Protein AF-A0A2H3JG41-F1 (afdb_monomer)

Solvent-accessible surface area (backbone atoms only — not comparable to full-atom values): 9152 Å² total; per-residue (Å²): 137,85,82,83,82,78,78,78,78,73,82,79,64,66,40,64,40,83,90,42,94,80,51,50,78,38,60,71,40,76,69,53,45,39,54,48,39,51,76,76,39,39,69,64,47,51,54,52,24,58,76,68,75,42,79,73,76,36,68,69,53,49,49,54,51,47,60,67,47,59,76,68,64,80,72,78,66,64,93,74,64,69,84,74,70,81,77,71,74,74,92,43,73,67,60,53,51,51,54,52,52,52,52,28,66,76,67,74,51,62,79,65,58,73,69,35,66,68,53,49,49,52,52,57,56,53,74,68,46,88,88,64,79,88,80,85,53,87,90,80,112

Organism: Wolfiporia cocos (strain MD-104) (NCBI:txid742152)

Structure (mmCIF, N/CA/C/O backbone):
data_AF-A0A2H3JG41-F1
#
_entry.id   AF-A0A2H3JG41-F1
#
loop_
_atom_site.group_PDB
_atom_site.id
_atom_site.type_symbol
_atom_site.label_atom_id
_atom_site.label_alt_id
_atom_site.label_comp_id
_atom_site.label_asym_id
_atom_site.label_entity_id
_atom_site.label_seq_id
_atom_site.pdbx_PDB_ins_code
_atom_site.Cartn_x
_atom_site.Cartn_y
_atom_site.Cartn_z
_atom_site.occupancy
_atom_site.B_iso_or_equiv
_atom_site.auth_seq_id
_atom_site.auth_comp_id
_atom_site.auth_asym_id
_atom_site.auth_atom_id
_atom_site.pdbx_PDB_model_num
ATOM 1 N N . MET A 1 1 ? -27.587 -7.845 -17.433 1.00 38.41 1 MET A N 1
ATOM 2 C CA . MET A 1 1 ? -28.340 -7.262 -16.300 1.00 38.41 1 MET A CA 1
ATOM 3 C C . MET A 1 1 ? -28.515 -8.342 -15.238 1.00 38.41 1 MET A C 1
ATOM 5 O O . MET A 1 1 ? -29.153 -9.336 -15.563 1.00 38.41 1 MET A O 1
ATOM 9 N N . PRO A 1 2 ? -27.921 -8.235 -14.036 1.00 36.12 2 PRO A N 1
ATOM 10 C CA . PRO A 1 2 ? -28.178 -9.181 -12.952 1.00 36.12 2 PRO A CA 1
ATOM 11 C C . PRO A 1 2 ? -29.314 -8.686 -12.028 1.00 36.12 2 PRO A C 1
ATOM 13 O O . PRO A 1 2 ? -29.511 -7.474 -11.906 1.00 36.12 2 PRO A O 1
ATOM 16 N N . PRO A 1 3 ? -30.081 -9.597 -11.400 1.00 43.69 3 PRO A N 1
ATOM 17 C CA . PRO A 1 3 ? -31.304 -9.269 -10.676 1.00 43.69 3 PRO A CA 1
ATOM 18 C C . PRO A 1 3 ? -31.032 -8.775 -9.248 1.00 43.69 3 PRO A C 1
ATOM 20 O O . PRO A 1 3 ? -30.105 -9.212 -8.568 1.00 43.69 3 PRO A O 1
ATOM 23 N N . MET A 1 4 ? -31.892 -7.858 -8.805 1.00 41.72 4 MET A N 1
ATOM 24 C CA . MET A 1 4 ? -31.916 -7.246 -7.478 1.00 41.72 4 MET A CA 1
ATOM 25 C C . MET A 1 4 ? -32.161 -8.295 -6.382 1.00 41.72 4 MET A C 1
ATOM 27 O O . MET A 1 4 ? -33.191 -8.969 -6.367 1.00 41.72 4 MET A O 1
ATOM 31 N N . LEU A 1 5 ? -31.239 -8.394 -5.421 1.00 40.09 5 LEU A N 1
ATOM 32 C CA . LEU A 1 5 ? -31.444 -9.118 -4.165 1.00 40.09 5 LEU A CA 1
ATOM 33 C C . LEU A 1 5 ? -32.562 -8.439 -3.360 1.00 40.09 5 LEU A C 1
ATOM 35 O O . LEU A 1 5 ? -32.353 -7.408 -2.721 1.00 40.09 5 LEU A O 1
ATOM 39 N N . SER A 1 6 ? -33.751 -9.040 -3.376 1.00 42.84 6 SER A N 1
ATOM 40 C CA . SER A 1 6 ? -34.847 -8.694 -2.473 1.00 42.84 6 SER A CA 1
ATOM 41 C C . SER A 1 6 ? -34.419 -8.981 -1.030 1.00 42.84 6 SER A C 1
ATOM 43 O O . SER A 1 6 ? -34.363 -10.138 -0.601 1.00 42.84 6 SER A O 1
ATOM 45 N N . ARG A 1 7 ? -34.088 -7.930 -0.267 1.00 41.12 7 ARG A N 1
ATOM 46 C CA . ARG A 1 7 ? -33.896 -8.028 1.186 1.00 41.12 7 ARG A CA 1
ATOM 47 C C . ARG A 1 7 ? -35.230 -8.414 1.817 1.00 41.12 7 ARG A C 1
ATOM 49 O O . ARG A 1 7 ? -36.105 -7.580 2.024 1.00 41.12 7 ARG A O 1
ATOM 56 N N . ARG A 1 8 ? -35.369 -9.696 2.139 1.00 39.84 8 ARG A N 1
ATOM 57 C CA . ARG A 1 8 ? -36.434 -10.217 2.995 1.00 39.84 8 ARG A CA 1
ATOM 58 C C . ARG A 1 8 ? -36.293 -9.541 4.364 1.00 39.84 8 ARG A C 1
ATOM 60 O O . ARG A 1 8 ? -35.369 -9.856 5.109 1.00 39.84 8 ARG A O 1
ATOM 67 N N . ILE A 1 9 ? -37.161 -8.578 4.675 1.00 46.66 9 ILE A N 1
ATOM 68 C CA . ILE A 1 9 ? -37.267 -8.012 6.023 1.00 46.66 9 ILE A CA 1
ATOM 69 C C . ILE A 1 9 ? -37.801 -9.141 6.910 1.00 46.66 9 ILE A C 1
ATOM 71 O O . ILE A 1 9 ? -38.978 -9.490 6.845 1.00 46.66 9 ILE A O 1
ATOM 75 N N . MET A 1 10 ? -36.920 -9.781 7.679 1.00 46.91 10 MET A N 1
ATOM 76 C CA . MET A 1 10 ? -37.336 -10.695 8.742 1.00 46.91 10 MET A CA 1
ATOM 77 C C . MET A 1 10 ? -38.147 -9.873 9.748 1.00 46.91 10 MET A C 1
ATOM 79 O O . MET A 1 10 ? -37.645 -8.875 10.263 1.00 46.91 10 MET A O 1
ATOM 83 N N . ALA A 1 11 ? -39.394 -10.260 10.016 1.00 57.66 11 ALA A N 1
ATOM 84 C CA . ALA A 1 11 ? -40.203 -9.609 11.040 1.00 57.66 11 ALA A CA 1
ATOM 85 C C . ALA A 1 11 ? -39.502 -9.748 12.404 1.00 57.66 11 ALA A C 1
ATOM 87 O O . ALA A 1 11 ? -39.402 -10.851 12.949 1.00 57.66 11 ALA A O 1
ATOM 88 N N . GLN A 1 12 ? -38.988 -8.640 12.941 1.00 60.28 12 GLN A N 1
ATOM 89 C CA . GLN A 1 12 ? -38.432 -8.593 14.292 1.00 60.28 12 GLN A CA 1
ATOM 90 C C . GLN A 1 12 ? -39.561 -8.855 15.291 1.00 60.28 12 GLN A C 1
ATOM 92 O O . GLN A 1 12 ? -40.536 -8.110 15.367 1.00 60.28 12 GLN A O 1
ATOM 97 N N . LYS A 1 13 ? -39.448 -9.951 16.044 1.00 68.69 13 LYS A N 1
ATOM 98 C CA . LYS A 1 13 ? -40.389 -10.276 17.120 1.00 68.69 13 LYS A CA 1
ATOM 99 C C . LYS A 1 13 ? -40.080 -9.391 18.324 1.00 68.69 13 LYS A C 1
ATOM 101 O O . LYS A 1 13 ? -38.937 -9.354 18.763 1.00 68.69 13 LYS A O 1
ATOM 106 N N . ASN A 1 14 ? -41.084 -8.711 18.870 1.00 74.69 14 ASN A N 1
ATOM 107 C CA . ASN A 1 14 ? -40.929 -7.928 20.096 1.00 74.69 14 ASN A CA 1
ATOM 108 C C . ASN A 1 14 ? -40.718 -8.854 21.307 1.00 74.69 14 ASN A C 1
ATOM 110 O O . ASN A 1 14 ? -41.317 -9.924 21.390 1.00 74.69 14 ASN A O 1
ATOM 114 N N . ALA A 1 15 ? -39.876 -8.428 22.245 1.00 77.06 15 ALA A N 1
ATOM 115 C CA . ALA A 1 15 ? -39.688 -9.061 23.545 1.00 77.06 15 ALA A CA 1
ATOM 116 C C . ALA A 1 15 ? -40.601 -8.400 24.589 1.00 77.06 15 ALA A C 1
ATOM 118 O O . ALA A 1 15 ? -40.985 -7.243 24.447 1.00 77.06 15 ALA A O 1
ATOM 119 N N . THR A 1 16 ? -40.939 -9.102 25.664 1.00 79.50 16 THR A N 1
ATOM 120 C CA . THR A 1 16 ? -41.699 -8.535 26.790 1.00 79.50 16 THR A CA 1
ATOM 121 C C . THR A 1 16 ? -40.811 -8.449 28.019 1.00 79.50 16 THR A C 1
ATOM 123 O O . THR A 1 16 ? -40.137 -9.420 28.365 1.00 79.50 16 THR A O 1
ATOM 126 N N . CYS A 1 17 ? -40.810 -7.305 28.702 1.00 79.06 17 CYS A N 1
ATOM 127 C CA . CYS A 1 17 ? -40.092 -7.179 29.966 1.00 79.06 17 CYS A CA 1
ATOM 128 C C . CYS A 1 17 ? -40.935 -7.743 31.118 1.00 79.06 17 CYS A C 1
ATOM 130 O O . CYS A 1 17 ? -41.902 -7.107 31.533 1.00 79.06 17 CYS A O 1
ATOM 132 N N . ALA A 1 18 ? -40.539 -8.901 31.651 1.00 77.25 18 ALA A N 1
ATOM 133 C CA . ALA A 1 18 ? -41.224 -9.558 32.769 1.00 77.25 18 ALA A CA 1
ATOM 134 C C . ALA A 1 18 ? -41.120 -8.782 34.096 1.00 77.25 18 ALA A C 1
ATOM 136 O O . ALA A 1 18 ? -41.995 -8.881 34.948 1.00 77.25 18 ALA A O 1
ATOM 137 N N . SER A 1 19 ? -40.060 -7.987 34.266 1.00 72.56 19 SER A N 1
ATOM 138 C CA . SER A 1 19 ? -39.804 -7.218 35.492 1.00 72.56 19 SER A CA 1
ATOM 139 C C . SER A 1 19 ? -40.482 -5.844 35.503 1.00 72.56 19 SER A C 1
ATOM 141 O O . SER A 1 19 ? -40.400 -5.123 36.493 1.00 72.56 19 SER A O 1
ATOM 143 N N . SER A 1 20 ? -41.120 -5.429 34.403 1.00 75.00 20 SER A N 1
ATOM 144 C CA . SER A 1 20 ? -41.867 -4.171 34.337 1.00 75.00 20 SER A CA 1
ATOM 145 C C . SER A 1 20 ? -43.330 -4.388 34.696 1.00 75.00 20 SER A C 1
ATOM 147 O O . SER A 1 20 ? -43.973 -5.292 34.162 1.00 75.00 20 SER A O 1
ATOM 149 N N . ALA A 1 21 ? -43.888 -3.490 35.513 1.00 65.19 21 ALA A N 1
ATOM 150 C CA . ALA A 1 21 ? -45.325 -3.445 35.762 1.00 65.19 21 ALA A CA 1
ATOM 151 C C . ALA A 1 21 ? -46.084 -3.385 34.419 1.00 65.19 21 ALA A C 1
ATOM 153 O O . ALA A 1 21 ? -45.951 -2.418 33.660 1.00 65.19 21 ALA A O 1
ATOM 154 N N . GLY A 1 22 ? -46.818 -4.458 34.110 1.00 65.00 22 GLY A N 1
ATOM 155 C CA . GLY A 1 22 ? -47.642 -4.582 32.907 1.00 65.00 22 GLY A CA 1
ATOM 156 C C . GLY A 1 22 ? -47.003 -5.247 31.679 1.00 65.00 22 GLY A C 1
ATOM 157 O O . GLY A 1 22 ? -47.534 -5.046 30.593 1.00 65.00 22 GLY A O 1
ATOM 158 N N . ASN A 1 23 ? -45.906 -6.013 31.800 1.00 68.12 23 ASN A N 1
ATOM 159 C CA . ASN A 1 23 ? -45.318 -6.798 30.690 1.00 68.12 23 ASN A CA 1
ATOM 160 C C . ASN A 1 23 ? -45.151 -5.997 29.384 1.00 68.12 23 ASN A C 1
ATOM 162 O O . ASN A 1 23 ? -45.574 -6.412 28.304 1.00 68.12 23 ASN A O 1
ATOM 166 N N . LYS A 1 24 ? -44.545 -4.809 29.486 1.00 74.06 24 LYS A N 1
ATOM 167 C CA . LYS A 1 24 ? -44.413 -3.883 28.354 1.00 74.06 24 LYS A CA 1
ATOM 168 C C . LYS A 1 24 ? -43.646 -4.540 27.199 1.00 74.06 24 LYS A C 1
ATOM 170 O O . LYS A 1 24 ? -42.571 -5.109 27.411 1.00 74.06 24 LYS A O 1
ATOM 175 N N . SER A 1 25 ? -44.182 -4.430 25.982 1.00 79.06 25 SER A N 1
ATOM 176 C CA . SER A 1 25 ? -43.515 -4.897 24.765 1.00 79.06 25 SER A CA 1
ATOM 177 C C . SER A 1 25 ? -42.362 -3.963 24.393 1.00 79.06 25 SER A C 1
ATOM 179 O O . SER A 1 25 ? -42.560 -2.759 24.222 1.00 79.06 25 SER A O 1
ATOM 181 N N . VAL A 1 26 ? -41.171 -4.522 24.234 1.00 79.94 26 VAL A N 1
ATOM 182 C CA . VAL A 1 26 ? -39.938 -3.850 23.826 1.00 79.94 26 VAL A CA 1
ATOM 183 C C . VAL A 1 26 ? -39.474 -4.468 22.513 1.00 79.94 26 VAL A C 1
ATOM 185 O O . VAL A 1 26 ? -39.484 -5.684 22.343 1.00 79.94 26 VAL A O 1
ATOM 188 N N . ILE A 1 27 ? -39.052 -3.638 21.566 1.00 82.31 27 ILE A N 1
ATOM 189 C CA . ILE A 1 27 ? -38.486 -4.125 20.304 1.00 82.31 27 ILE A CA 1
ATOM 190 C C . ILE A 1 27 ? -37.205 -4.902 20.625 1.00 82.31 27 ILE A C 1
ATOM 192 O O . ILE A 1 27 ? -36.324 -4.378 21.311 1.00 82.31 27 ILE A O 1
ATOM 196 N N . ASN A 1 28 ? -37.106 -6.142 20.138 1.00 80.19 28 ASN A N 1
ATOM 197 C CA . ASN A 1 28 ? -35.995 -7.057 20.420 1.00 80.19 28 ASN A CA 1
ATOM 198 C C . ASN A 1 28 ? -34.745 -6.730 19.586 1.00 80.19 28 ASN A C 1
ATOM 200 O O . ASN A 1 28 ? -34.207 -7.566 18.869 1.00 80.19 28 ASN A O 1
ATOM 204 N N . GLU A 1 29 ? -34.310 -5.479 19.670 1.00 81.62 29 GLU A N 1
ATOM 205 C CA . GLU A 1 29 ? -33.080 -4.975 19.081 1.00 81.62 29 GLU A CA 1
ATOM 206 C C . GLU A 1 29 ? -32.146 -4.552 20.210 1.00 81.62 29 GLU A C 1
ATOM 208 O O . GLU A 1 29 ? -32.565 -3.896 21.168 1.00 81.62 29 GLU A O 1
ATOM 213 N N . ALA A 1 30 ? -30.868 -4.924 20.121 1.00 80.12 30 ALA A N 1
ATOM 214 C CA . ALA A 1 30 ? -29.923 -4.780 21.231 1.00 80.12 30 ALA A CA 1
ATOM 215 C C . ALA A 1 30 ? -29.789 -3.328 21.728 1.00 80.12 30 ALA A C 1
ATOM 217 O O . ALA A 1 30 ? -29.658 -3.081 22.928 1.00 80.12 30 ALA A O 1
ATOM 218 N N . THR A 1 31 ? -29.848 -2.353 20.818 1.00 81.25 31 THR A N 1
ATOM 219 C CA . THR A 1 31 ? -29.820 -0.920 21.148 1.00 81.25 31 THR A CA 1
ATOM 220 C C . THR A 1 31 ? -31.079 -0.488 21.899 1.00 81.25 31 THR A C 1
ATOM 222 O O . THR A 1 31 ? -30.988 0.216 22.907 1.00 81.25 31 THR A O 1
ATOM 225 N N . THR A 1 32 ? -32.247 -0.967 21.472 1.00 86.25 32 THR A N 1
ATOM 226 C CA . THR A 1 32 ? -33.537 -0.674 22.106 1.00 86.25 32 THR A CA 1
ATOM 227 C C . THR A 1 32 ? -33.656 -1.314 23.488 1.00 86.25 32 THR A C 1
ATOM 229 O O . THR A 1 32 ? -34.103 -0.654 24.428 1.00 86.25 32 THR A O 1
ATOM 232 N N . ILE A 1 33 ? -33.188 -2.556 23.655 1.00 86.56 33 ILE A N 1
ATOM 233 C CA . ILE A 1 33 ? -33.167 -3.244 24.954 1.00 86.56 33 ILE A CA 1
ATOM 234 C C . ILE A 1 33 ? -32.250 -2.517 25.939 1.00 86.56 33 ILE A C 1
ATOM 236 O O . ILE A 1 33 ? -32.660 -2.265 27.069 1.00 86.56 33 ILE A O 1
ATOM 240 N N . ARG A 1 34 ? -31.041 -2.114 25.521 1.00 88.88 34 ARG A N 1
ATOM 241 C CA . ARG A 1 34 ? -30.131 -1.342 26.388 1.00 88.88 34 ARG A CA 1
ATOM 242 C C . ARG A 1 34 ? -30.746 -0.016 26.829 1.00 88.88 34 ARG A C 1
ATOM 244 O O . ARG A 1 34 ? -30.613 0.353 27.991 1.00 88.88 34 ARG A O 1
ATOM 251 N N . ARG A 1 35 ? -31.466 0.675 25.938 1.00 88.88 35 ARG A N 1
ATOM 252 C CA . ARG A 1 35 ? -32.174 1.917 26.285 1.00 88.88 35 ARG A CA 1
ATOM 253 C C . ARG A 1 35 ? -33.324 1.672 27.267 1.00 88.88 35 ARG A C 1
ATOM 255 O O . ARG A 1 35 ? -33.506 2.456 28.192 1.00 88.88 35 ARG A O 1
ATOM 262 N N . HIS A 1 36 ? -34.078 0.586 27.094 1.00 88.88 36 HIS A N 1
ATOM 263 C CA . HIS A 1 36 ? -35.129 0.189 28.033 1.00 88.88 36 HIS A CA 1
ATOM 264 C C . HIS A 1 36 ? -34.559 -0.172 29.413 1.00 88.88 36 HIS A C 1
ATOM 266 O O . HIS A 1 36 ? -35.052 0.332 30.419 1.00 88.88 36 HIS A O 1
ATOM 272 N N . LEU A 1 37 ? -33.495 -0.982 29.457 1.00 89.88 37 LEU A N 1
ATOM 273 C CA . LEU A 1 37 ? -32.790 -1.320 30.695 1.00 89.88 37 LEU A CA 1
ATOM 274 C C . LEU A 1 37 ? -32.285 -0.064 31.402 1.00 89.88 37 LEU A C 1
ATOM 276 O O . LEU A 1 37 ? -32.489 0.066 32.599 1.00 89.88 37 LEU A O 1
ATOM 280 N N . GLN A 1 38 ? -31.720 0.898 30.672 1.00 91.31 38 GLN A N 1
ATOM 281 C CA . GLN A 1 38 ? -31.297 2.166 31.263 1.00 91.31 38 GLN A CA 1
ATOM 282 C C . GLN A 1 38 ? -32.458 2.963 31.872 1.00 91.31 38 GLN A C 1
ATOM 284 O O . GLN A 1 38 ? -32.304 3.557 32.934 1.00 91.31 38 GLN A O 1
ATOM 289 N N . ALA A 1 39 ? -33.6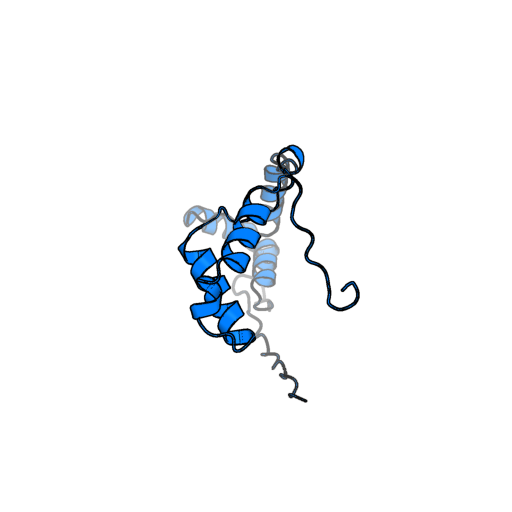05 3.019 31.195 1.00 88.69 39 ALA A N 1
ATOM 290 C CA . ALA A 1 39 ? -34.729 3.833 31.646 1.00 88.69 39 ALA A CA 1
ATOM 291 C C . ALA A 1 39 ? -35.492 3.205 32.822 1.00 88.69 39 ALA A C 1
ATOM 293 O O . ALA A 1 39 ? -36.014 3.931 33.662 1.00 88.69 39 ALA A O 1
ATOM 294 N N . VAL A 1 40 ? -35.594 1.873 32.858 1.00 89.31 40 VAL A N 1
ATOM 295 C CA . VAL A 1 40 ? -36.496 1.164 33.782 1.00 89.31 40 VAL A CA 1
ATOM 296 C C . VAL A 1 40 ? -35.745 0.352 34.839 1.00 89.31 40 VAL A C 1
ATOM 298 O O . VAL A 1 40 ? -36.231 0.220 35.956 1.00 89.31 40 VAL A O 1
ATOM 301 N N . HIS A 1 41 ? -34.562 -0.169 34.509 1.00 90.44 41 HIS A N 1
ATOM 302 C CA . HIS A 1 41 ? -33.837 -1.172 35.301 1.00 90.44 41 HIS A CA 1
ATOM 303 C C . HIS A 1 41 ? -32.352 -0.816 35.483 1.00 90.44 41 HIS A C 1
ATOM 305 O O . HIS A 1 41 ? -31.502 -1.703 35.544 1.00 90.44 41 HIS A O 1
ATOM 311 N N . SER A 1 42 ? -32.001 0.473 35.525 1.00 89.69 42 SER A N 1
ATOM 312 C CA . SER A 1 42 ? -30.595 0.897 35.595 1.00 89.69 42 SER A CA 1
ATOM 313 C C . SER A 1 42 ? -29.914 0.402 36.868 1.00 89.69 42 SER A C 1
ATOM 315 O O . SER A 1 42 ? -28.855 -0.212 36.785 1.00 89.69 42 SER A O 1
ATOM 317 N N . GLY A 1 43 ? -30.543 0.597 38.031 1.00 89.75 43 GLY A N 1
ATOM 318 C CA . GLY A 1 43 ? -29.995 0.177 39.327 1.00 89.75 43 GLY A CA 1
ATOM 319 C C . GLY A 1 43 ? -29.680 -1.320 39.386 1.00 89.75 43 GLY A C 1
ATOM 320 O O . GLY A 1 43 ? -28.541 -1.704 39.645 1.00 89.75 43 GLY A O 1
ATOM 321 N N . THR A 1 44 ? -30.654 -2.164 39.039 1.00 91.69 44 THR A N 1
ATOM 322 C CA . THR A 1 44 ? -30.483 -3.626 39.033 1.00 91.69 44 THR A CA 1
ATOM 323 C C . THR A 1 44 ? -29.445 -4.085 38.009 1.00 91.69 44 THR A C 1
ATOM 325 O O . THR A 1 44 ? -28.679 -5.014 38.270 1.00 91.69 44 THR A O 1
ATOM 328 N N . TYR A 1 45 ? -29.362 -3.417 36.854 1.00 93.06 45 TYR A N 1
ATOM 329 C CA . TYR A 1 45 ? -28.328 -3.692 35.860 1.00 93.06 45 TYR A CA 1
ATOM 330 C C . TYR A 1 45 ? -26.923 -3.346 36.370 1.00 93.06 45 TYR A C 1
ATOM 332 O O . TYR A 1 45 ? -25.995 -4.123 36.146 1.00 93.06 45 TYR A O 1
ATOM 340 N N . HIS A 1 46 ? -26.749 -2.224 37.074 1.00 93.44 46 HIS A N 1
ATOM 341 C CA . HIS A 1 46 ? -25.456 -1.854 37.656 1.00 93.44 46 HIS A CA 1
ATOM 342 C C . HIS A 1 46 ? -24.993 -2.863 38.710 1.00 93.44 46 HIS A C 1
ATOM 344 O O . HIS A 1 46 ? -23.835 -3.277 38.682 1.00 93.44 46 HIS A O 1
ATOM 350 N N . GLU A 1 47 ? -25.892 -3.301 39.595 1.00 94.00 47 GLU A N 1
ATOM 351 C CA . GLU A 1 47 ? -25.598 -4.335 40.595 1.00 94.00 47 GLU A CA 1
ATOM 352 C C . GLU A 1 47 ? -25.186 -5.653 39.936 1.00 94.00 47 GLU A C 1
ATOM 354 O O . GLU A 1 47 ? -24.181 -6.262 40.311 1.00 94.00 47 GLU A O 1
ATOM 359 N N . TRP A 1 48 ? -25.926 -6.076 38.907 1.00 94.50 48 TRP A N 1
ATOM 360 C CA . TRP A 1 48 ? -25.585 -7.262 38.130 1.00 94.50 48 TRP A CA 1
ATOM 361 C C . TRP A 1 48 ? -24.225 -7.109 37.440 1.00 94.50 48 TRP A C 1
ATOM 363 O O . TRP A 1 48 ? -23.401 -8.020 37.512 1.00 94.50 48 TRP A O 1
ATOM 373 N N . ALA A 1 49 ? -23.956 -5.966 36.807 1.00 93.00 49 ALA A N 1
ATOM 374 C CA . ALA A 1 49 ? -22.695 -5.718 36.118 1.00 93.00 49 ALA A CA 1
ATOM 375 C C . ALA A 1 49 ? -21.512 -5.763 37.098 1.00 93.00 49 ALA A C 1
ATOM 377 O O . ALA A 1 49 ? -20.533 -6.459 36.833 1.00 93.00 49 ALA A O 1
ATOM 378 N N . ALA A 1 50 ? -21.640 -5.125 38.266 1.00 93.31 50 ALA A N 1
ATOM 379 C CA . ALA A 1 50 ? -20.628 -5.149 39.318 1.00 93.31 50 ALA A CA 1
ATOM 380 C C . ALA A 1 50 ? -20.383 -6.571 39.847 1.00 93.31 50 ALA A C 1
ATOM 382 O O . ALA A 1 50 ? -19.240 -7.019 39.907 1.00 93.31 50 ALA A O 1
ATOM 383 N N . LYS A 1 51 ? -21.452 -7.318 40.150 1.00 95.50 51 LYS A N 1
ATOM 384 C CA . LYS A 1 51 ? -21.360 -8.700 40.648 1.00 95.50 51 LYS A CA 1
ATOM 385 C C . LYS A 1 51 ? -20.687 -9.649 39.654 1.00 95.50 51 LYS A C 1
ATOM 387 O O . LYS A 1 51 ? -20.026 -10.597 40.064 1.00 95.50 51 LYS A O 1
ATOM 392 N N . ASN A 1 52 ? -20.857 -9.403 38.357 1.00 95.06 52 ASN A N 1
ATOM 393 C CA . ASN A 1 52 ? -20.289 -10.230 37.294 1.00 95.06 52 ASN A CA 1
ATOM 394 C C . ASN A 1 52 ? -18.956 -9.689 36.746 1.00 95.06 52 ASN A C 1
ATOM 396 O O . ASN A 1 52 ? -18.450 -10.225 35.765 1.00 95.06 52 ASN A O 1
ATOM 400 N N . ASN A 1 53 ? -18.377 -8.649 37.357 1.00 92.19 53 ASN A N 1
ATOM 401 C CA . ASN A 1 53 ? -17.159 -7.980 36.879 1.00 92.19 53 ASN A CA 1
ATOM 402 C C . ASN A 1 53 ? -17.266 -7.456 35.433 1.00 92.19 53 ASN A C 1
ATOM 404 O O . ASN A 1 53 ? -16.271 -7.360 34.713 1.00 92.19 53 ASN A O 1
ATOM 408 N N . PHE A 1 54 ? -18.474 -7.098 34.994 1.00 91.00 54 PHE A N 1
ATOM 409 C CA . PHE A 1 54 ? -18.699 -6.481 33.695 1.00 91.00 54 PHE A CA 1
ATOM 410 C C . PHE A 1 54 ? -18.706 -4.964 33.797 1.00 91.00 54 PHE A C 1
ATOM 412 O O . PHE A 1 54 ? -19.266 -4.355 34.707 1.00 91.00 54 PHE A O 1
ATOM 419 N N . LYS A 1 55 ? -18.130 -4.338 32.774 1.00 89.06 55 LYS A N 1
ATOM 420 C CA . LYS A 1 55 ? -18.220 -2.898 32.585 1.00 89.06 55 LYS A CA 1
ATOM 421 C C . LYS A 1 55 ? -19.616 -2.526 32.090 1.00 89.06 55 LYS A C 1
ATOM 423 O O . LYS A 1 55 ? -20.082 -3.088 31.099 1.00 89.06 55 LYS A O 1
ATOM 428 N N . SER A 1 56 ? -20.256 -1.553 32.738 1.00 90.38 56 SER A N 1
ATOM 429 C CA . SER A 1 56 ? -21.577 -1.090 32.313 1.00 90.38 56 SER A CA 1
ATOM 430 C C . SER A 1 56 ? -21.548 -0.553 30.879 1.00 90.38 56 SER A C 1
ATOM 432 O O . SER A 1 56 ? -20.708 0.282 30.522 1.00 90.38 56 SER A O 1
ATOM 434 N N . MET A 1 57 ? -22.478 -1.057 30.064 1.00 89.62 57 MET A N 1
ATOM 435 C CA . MET A 1 57 ? -22.681 -0.671 28.666 1.00 89.62 57 MET A CA 1
ATOM 436 C C . MET A 1 57 ? -24.007 0.070 28.451 1.00 89.62 57 MET A C 1
ATOM 438 O O . MET A 1 57 ? -24.533 0.085 27.333 1.00 89.62 57 MET A O 1
ATOM 442 N N . LEU A 1 58 ? -24.578 0.661 29.504 1.00 92.56 58 LEU A N 1
ATOM 443 C CA . LEU A 1 58 ? -25.730 1.539 29.334 1.00 92.56 58 LEU A CA 1
ATOM 444 C C . LEU A 1 58 ? -25.301 2.804 28.569 1.00 92.56 58 LEU A C 1
ATOM 446 O O . LEU A 1 58 ? -24.202 3.312 28.813 1.00 92.56 58 LEU A O 1
ATOM 450 N N . PRO A 1 59 ? -26.131 3.308 27.637 1.00 90.00 59 PRO A N 1
ATOM 451 C CA . PRO A 1 59 ? -25.839 4.511 26.856 1.00 90.00 59 PRO A CA 1
ATOM 452 C C . PRO A 1 59 ? -25.235 5.676 27.663 1.00 90.00 59 PRO A C 1
ATOM 454 O O . PRO A 1 59 ? -24.179 6.175 27.283 1.00 90.00 59 PRO A O 1
ATOM 457 N N . ASN A 1 60 ? -25.815 6.027 28.815 1.00 91.31 60 ASN A N 1
ATOM 458 C CA . ASN A 1 60 ? -25.333 7.123 29.667 1.00 91.31 60 ASN A CA 1
ATOM 459 C C . ASN A 1 60 ? -23.925 6.874 30.226 1.00 91.31 60 ASN A C 1
ATOM 461 O O . ASN A 1 60 ? -23.134 7.804 30.358 1.00 91.31 60 ASN A O 1
ATOM 465 N N . ASP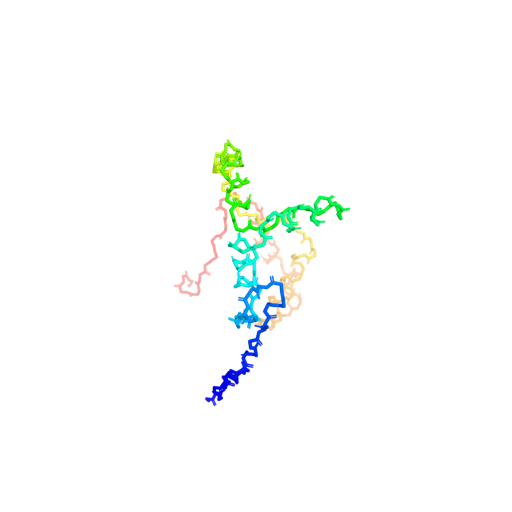 A 1 61 ? -23.587 5.630 30.565 1.00 90.38 61 ASP A N 1
ATOM 466 C CA . ASP A 1 61 ? -22.257 5.315 31.095 1.00 90.38 61 ASP A CA 1
ATOM 467 C C . ASP A 1 61 ? -21.204 5.338 29.995 1.00 90.38 61 ASP A C 1
ATOM 469 O O . ASP A 1 61 ? -20.062 5.731 30.231 1.00 90.38 61 ASP A O 1
ATOM 473 N N . ILE A 1 62 ? -21.583 4.931 28.782 1.00 88.25 62 ILE A N 1
ATOM 474 C CA . ILE A 1 62 ? -20.724 5.034 27.602 1.00 88.25 62 ILE A CA 1
ATOM 475 C C . ILE A 1 62 ? -20.462 6.507 27.276 1.00 88.25 62 ILE A C 1
ATOM 477 O O . ILE A 1 62 ? -19.328 6.853 26.951 1.00 88.25 62 ILE A O 1
ATOM 481 N N . GLU A 1 63 ? -21.473 7.371 27.369 1.00 88.25 63 GLU A N 1
ATOM 482 C CA . GLU A 1 63 ? -21.326 8.819 27.174 1.00 88.25 63 GLU A CA 1
ATOM 483 C C . GLU A 1 63 ? -20.378 9.431 28.205 1.00 88.25 63 GLU A C 1
ATOM 485 O O . GLU A 1 63 ? -19.361 10.003 27.816 1.00 88.25 63 GLU A O 1
ATOM 490 N N . LYS A 1 64 ? -20.596 9.177 29.500 1.00 87.06 64 LYS A N 1
ATOM 491 C CA . LYS A 1 64 ? -19.686 9.630 30.568 1.00 87.06 64 LYS A CA 1
ATOM 492 C C . LYS A 1 64 ? -18.252 9.144 30.362 1.00 87.06 64 LYS A C 1
ATOM 494 O O . LYS A 1 64 ? -17.295 9.885 30.555 1.00 87.06 64 LYS A O 1
ATOM 499 N N . GLN A 1 65 ? -18.071 7.896 29.931 1.00 85.62 65 GLN A N 1
ATOM 500 C CA . GLN A 1 65 ? -16.738 7.374 29.626 1.00 85.62 65 GLN A CA 1
ATOM 501 C C . GLN A 1 65 ? -16.095 8.052 28.417 1.00 85.62 65 GLN A C 1
ATOM 503 O O . GLN A 1 65 ? -14.872 8.160 28.373 1.00 85.62 65 GLN A O 1
ATOM 508 N N . LYS A 1 66 ? -16.882 8.461 27.418 1.00 82.00 66 LYS A N 1
ATOM 509 C CA . LYS A 1 66 ? -16.371 9.222 26.276 1.00 82.00 66 LYS A CA 1
ATOM 510 C C . LYS A 1 66 ? -15.956 10.623 26.703 1.00 82.00 66 LYS A C 1
ATOM 512 O O . LYS A 1 66 ? -14.893 11.050 26.281 1.00 82.00 66 LYS A O 1
ATOM 517 N N . GLU A 1 67 ? -16.727 11.290 27.555 1.00 80.62 67 GLU A N 1
ATOM 518 C CA . GLU A 1 67 ? -16.387 12.613 28.100 1.00 80.62 67 GLU A CA 1
ATOM 519 C C . GLU A 1 67 ? -15.087 12.575 28.910 1.00 80.62 67 GLU A C 1
ATOM 521 O O . GLU A 1 67 ? -14.190 13.377 28.671 1.00 80.62 67 GLU A O 1
ATOM 526 N N . VAL A 1 68 ? -14.925 11.577 29.785 1.00 76.50 68 VAL A N 1
ATOM 527 C CA . VAL A 1 68 ? -13.674 11.381 30.540 1.00 76.50 68 VAL A CA 1
ATOM 528 C C . VAL A 1 68 ? -12.491 11.104 29.607 1.00 76.50 68 VAL A C 1
ATOM 530 O O . VAL A 1 68 ? -11.394 11.573 29.861 1.00 76.50 68 VAL A O 1
ATOM 533 N N . LYS A 1 69 ? -12.698 10.378 28.503 1.00 68.62 69 LYS A N 1
ATOM 534 C CA . LYS A 1 69 ? -11.643 10.088 27.514 1.00 68.62 69 LYS A CA 1
ATOM 535 C C . LYS A 1 69 ? -11.397 11.220 26.514 1.00 68.62 69 LYS A C 1
ATOM 537 O O . LYS A 1 69 ? -10.401 11.188 25.802 1.00 68.62 69 LYS A O 1
ATOM 542 N N . GLN A 1 70 ? -12.284 12.210 26.426 1.00 61.44 70 GLN A N 1
ATOM 543 C CA . GLN A 1 70 ? -12.114 13.374 25.554 1.00 61.44 70 GLN A CA 1
ATOM 544 C C . GLN A 1 70 ? -11.052 14.357 26.069 1.00 61.44 70 GLN A C 1
ATOM 546 O O . GLN A 1 70 ? -10.696 15.270 25.325 1.00 61.44 70 GLN A O 1
ATOM 551 N N . SER A 1 71 ? -10.524 14.186 27.286 1.00 59.88 71 SER A N 1
ATOM 552 C CA . SER A 1 71 ? -9.300 14.875 27.717 1.00 59.88 71 SER A CA 1
ATOM 553 C C . SER A 1 71 ? -8.049 14.334 27.017 1.00 59.88 71 SER A C 1
ATOM 555 O O . SER A 1 71 ? -7.108 15.089 26.795 1.00 59.88 71 SER A O 1
ATOM 557 N N . ASP A 1 72 ? -8.072 13.071 26.580 1.00 61.75 72 ASP A N 1
ATOM 558 C CA . ASP A 1 72 ? -6.964 12.389 25.905 1.00 61.75 72 ASP A CA 1
ATOM 559 C C . ASP A 1 72 ? -7.165 12.421 24.382 1.00 61.75 72 ASP A C 1
ATOM 561 O O . ASP A 1 72 ? -7.180 11.396 23.694 1.00 61.75 72 ASP A O 1
ATOM 565 N N . LYS A 1 73 ? -7.395 13.616 23.822 1.00 64.69 73 LYS A N 1
ATOM 566 C CA . LYS A 1 73 ? -7.491 13.773 22.364 1.00 64.69 73 LYS A CA 1
ATOM 567 C C . LYS A 1 73 ? -6.139 13.445 21.744 1.00 64.69 73 LYS A C 1
ATOM 569 O O . LYS A 1 73 ? -5.155 14.135 21.986 1.00 64.69 73 LYS A O 1
ATOM 574 N N . GLN A 1 74 ? -6.114 12.419 20.901 1.00 63.34 74 GLN A N 1
ATOM 575 C CA . GLN A 1 74 ? -4.982 12.142 20.031 1.00 63.34 74 GLN A CA 1
ATOM 576 C C . GLN A 1 74 ? -4.709 13.373 19.155 1.00 63.34 74 GLN A C 1
ATOM 578 O O . GLN A 1 74 ? -5.552 13.768 18.347 1.00 63.34 74 GLN A O 1
ATOM 583 N N . THR A 1 75 ? -3.541 13.989 19.335 1.00 68.75 75 THR A N 1
ATOM 584 C CA . THR A 1 75 ? -3.044 15.068 18.477 1.00 68.75 75 THR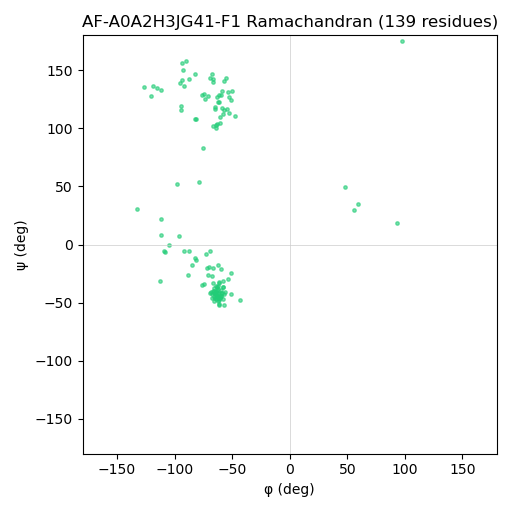 A CA 1
ATOM 585 C C . THR A 1 75 ? -2.987 14.562 17.035 1.00 68.75 75 THR A C 1
ATOM 587 O O . THR A 1 75 ? -2.640 13.399 16.805 1.00 68.75 75 THR A O 1
ATOM 590 N N . GLN A 1 76 ? -3.355 15.400 16.058 1.00 71.31 76 GLN A N 1
ATOM 591 C CA . GLN A 1 76 ? -3.239 15.031 14.644 1.00 71.31 76 GLN A CA 1
ATOM 592 C C . GLN A 1 76 ? -1.824 14.507 14.365 1.00 71.31 76 GLN A C 1
ATOM 594 O O . GLN A 1 76 ? -0.842 15.125 14.762 1.00 71.31 76 GLN A O 1
ATOM 599 N N . LEU A 1 77 ? -1.735 13.363 13.681 1.00 72.81 77 LEU A N 1
ATOM 600 C CA . LEU A 1 77 ? -0.468 12.714 13.313 1.00 72.81 77 LEU A CA 1
ATOM 601 C C . LEU A 1 77 ? 0.320 13.493 12.246 1.00 72.81 77 LEU A C 1
ATOM 603 O O . LEU A 1 77 ? 1.446 13.122 11.921 1.00 72.81 77 LEU A O 1
ATOM 607 N N . ASP A 1 78 ? -0.269 14.565 11.717 1.00 68.56 78 ASP A N 1
ATOM 608 C CA . ASP A 1 78 ? 0.246 15.377 10.615 1.00 68.56 78 ASP A CA 1
ATOM 609 C C . ASP A 1 78 ? 1.697 15.860 10.793 1.00 68.56 78 ASP A C 1
ATOM 611 O O . ASP A 1 78 ? 2.479 15.717 9.855 1.00 68.56 78 ASP A O 1
ATOM 615 N N . PRO A 1 79 ? 2.138 16.322 11.984 1.00 76.12 79 PRO A N 1
ATOM 616 C CA . PRO A 1 79 ? 3.508 16.807 12.171 1.00 76.12 79 PRO A CA 1
ATOM 617 C C . PRO A 1 79 ? 4.597 15.747 11.938 1.00 76.12 79 PRO A C 1
ATOM 619 O O . PRO A 1 79 ? 5.760 16.097 11.759 1.00 76.12 79 PRO A O 1
ATOM 622 N N . HIS A 1 80 ? 4.246 14.456 11.949 1.00 71.62 80 HIS A N 1
ATOM 623 C CA . HIS A 1 80 ? 5.188 13.349 11.759 1.00 71.62 80 HIS A CA 1
ATOM 624 C C . HIS A 1 80 ? 5.049 12.642 10.403 1.00 71.62 80 HIS A C 1
ATOM 626 O O . HIS A 1 80 ? 5.877 11.788 10.068 1.00 71.62 80 HIS A O 1
ATOM 632 N N . LEU A 1 81 ? 4.039 12.989 9.601 1.00 77.81 81 LEU A N 1
ATOM 633 C CA . LEU A 1 81 ? 3.833 12.396 8.284 1.00 77.81 81 LEU A CA 1
ATOM 634 C C . LEU A 1 81 ? 4.754 13.071 7.264 1.00 77.81 81 LEU A C 1
ATOM 636 O O . LEU A 1 81 ? 4.535 14.200 6.841 1.00 77.81 81 LEU A O 1
ATOM 640 N N . HIS A 1 82 ? 5.785 12.352 6.828 1.00 76.50 82 HIS A N 1
ATOM 641 C CA . HIS A 1 82 ? 6.633 12.790 5.724 1.00 76.50 82 HIS A CA 1
ATOM 642 C C . HIS A 1 82 ? 6.144 12.156 4.424 1.00 76.50 82 HIS A C 1
ATOM 644 O O . HIS A 1 82 ? 5.800 10.970 4.389 1.00 76.50 82 HIS A O 1
ATOM 650 N N . LYS A 1 83 ? 6.136 12.934 3.335 1.00 70.38 83 LYS A N 1
ATOM 651 C CA . LYS A 1 83 ? 5.850 12.416 1.994 1.00 70.38 83 LYS A CA 1
ATOM 652 C C . LYS A 1 83 ? 6.870 11.320 1.690 1.00 70.38 83 LYS A C 1
ATOM 654 O O . LYS A 1 83 ? 8.063 11.596 1.584 1.00 70.38 83 LYS A O 1
ATOM 659 N N . ARG A 1 84 ? 6.404 10.073 1.599 1.00 65.12 84 ARG A N 1
ATOM 660 C CA . ARG A 1 84 ? 7.246 8.930 1.239 1.00 65.12 84 ARG A CA 1
ATOM 661 C C . ARG A 1 84 ? 7.837 9.237 -0.133 1.00 65.12 84 ARG A C 1
ATOM 663 O O . ARG A 1 84 ? 7.075 9.410 -1.084 1.00 65.12 84 ARG A O 1
ATOM 670 N N . SER A 1 85 ? 9.162 9.345 -0.228 1.00 67.25 85 SER A N 1
ATOM 671 C CA . SER A 1 85 ? 9.822 9.282 -1.528 1.00 67.25 85 SER A CA 1
ATOM 672 C C . SER A 1 85 ? 9.324 8.007 -2.192 1.00 67.25 85 SER A C 1
ATOM 674 O O . SER A 1 85 ? 9.309 6.951 -1.553 1.00 67.25 85 SER A O 1
ATOM 676 N N . GLU A 1 86 ? 8.803 8.124 -3.414 1.00 62.25 86 GLU A N 1
ATOM 677 C CA . GLU A 1 86 ? 8.384 6.968 -4.196 1.00 62.25 86 GLU A CA 1
ATOM 678 C C . GLU A 1 86 ? 9.524 5.961 -4.128 1.00 62.25 86 GLU A C 1
ATOM 680 O O . GLU A 1 86 ? 10.645 6.233 -4.557 1.00 62.25 86 GLU A O 1
ATOM 685 N N . CYS A 1 87 ? 9.276 4.858 -3.426 1.00 59.06 87 CYS A N 1
ATOM 686 C CA . CYS A 1 87 ? 10.293 3.865 -3.162 1.00 59.06 87 CYS A CA 1
ATOM 687 C C . CYS A 1 87 ? 10.460 3.113 -4.474 1.00 59.06 87 CYS A C 1
ATOM 689 O O . CYS A 1 87 ? 9.813 2.091 -4.691 1.00 59.06 87 CYS A O 1
ATOM 691 N N . ILE A 1 88 ? 11.258 3.682 -5.382 1.00 64.69 88 ILE A N 1
ATOM 692 C CA . ILE A 1 88 ? 11.776 2.965 -6.537 1.00 64.69 88 ILE A CA 1
ATOM 693 C C . ILE A 1 88 ? 12.452 1.737 -5.928 1.00 64.69 88 ILE A C 1
ATOM 695 O O . ILE A 1 88 ? 13.364 1.908 -5.109 1.00 64.69 88 ILE A O 1
ATOM 699 N N . PRO A 1 89 ? 11.970 0.518 -6.224 1.00 66.38 89 PRO A N 1
ATOM 700 C CA . PRO A 1 89 ? 12.560 -0.676 -5.658 1.00 66.38 89 PRO A CA 1
ATOM 701 C C . PRO A 1 89 ? 14.058 -0.652 -5.963 1.00 66.38 89 PRO A C 1
ATOM 703 O O . PRO A 1 89 ? 14.428 -0.397 -7.115 1.00 66.38 89 PRO A O 1
ATOM 706 N N . PRO A 1 90 ? 14.931 -0.879 -4.966 1.00 76.69 90 PRO A N 1
ATOM 707 C CA . PRO A 1 90 ? 16.347 -1.011 -5.251 1.00 76.69 90 PRO A CA 1
ATOM 708 C C . PRO A 1 90 ? 16.523 -2.114 -6.295 1.00 76.69 90 PRO A C 1
ATOM 710 O O . PRO A 1 90 ? 15.793 -3.112 -6.289 1.00 76.69 90 PRO A O 1
ATOM 713 N N . TYR A 1 91 ? 17.477 -1.922 -7.206 1.00 82.62 91 TYR A N 1
ATOM 714 C CA . TYR A 1 91 ? 17.772 -2.922 -8.223 1.00 82.62 91 TYR A CA 1
ATOM 715 C C . TYR A 1 91 ? 17.974 -4.290 -7.561 1.00 82.62 91 TYR A C 1
ATOM 717 O O . TYR A 1 91 ? 18.821 -4.453 -6.682 1.00 82.62 91 TYR A O 1
ATOM 725 N N . SER A 1 92 ? 17.206 -5.283 -8.004 1.00 87.94 92 SER A N 1
ATOM 726 C CA . SER A 1 92 ? 17.441 -6.679 -7.662 1.00 87.94 92 SER A CA 1
ATOM 727 C C . SER A 1 92 ? 17.525 -7.492 -8.943 1.00 87.94 92 SER A C 1
ATOM 729 O O . SER A 1 92 ? 16.713 -7.329 -9.857 1.00 87.94 92 SER A O 1
ATOM 731 N N . HIS A 1 93 ? 18.513 -8.385 -9.013 1.00 89.94 93 HIS A N 1
ATOM 732 C CA . HIS A 1 93 ? 18.733 -9.211 -10.200 1.00 89.94 93 HIS A CA 1
ATOM 733 C C . HIS A 1 93 ? 17.486 -10.045 -10.545 1.00 89.94 93 HIS A C 1
ATOM 735 O O . HIS A 1 93 ? 17.172 -10.230 -11.721 1.00 89.94 93 HIS A O 1
ATOM 741 N N . LEU A 1 94 ? 16.758 -10.537 -9.538 1.00 93.19 94 LEU A N 1
ATOM 742 C CA . LEU A 1 94 ? 15.541 -11.322 -9.749 1.00 93.19 94 LEU A CA 1
ATOM 743 C C . LEU A 1 94 ? 14.407 -10.477 -10.340 1.00 93.19 94 LEU A C 1
ATOM 745 O O . LEU A 1 94 ? 13.809 -10.899 -11.326 1.00 93.19 94 LEU A O 1
ATOM 749 N N . ALA A 1 95 ? 14.158 -9.275 -9.807 1.00 90.56 95 ALA A N 1
ATOM 750 C CA . ALA A 1 95 ? 13.127 -8.391 -10.351 1.00 90.56 95 ALA A CA 1
ATOM 751 C C . ALA A 1 95 ? 13.470 -7.935 -11.774 1.00 90.56 95 ALA A C 1
ATOM 753 O O . ALA A 1 95 ? 12.614 -7.977 -12.652 1.00 90.56 95 ALA A O 1
ATOM 754 N N . PHE A 1 96 ? 14.732 -7.573 -12.029 1.00 90.50 96 PHE A N 1
ATOM 755 C CA . PHE A 1 96 ? 15.179 -7.202 -13.371 1.00 90.50 96 PHE A CA 1
ATOM 756 C C . PHE A 1 96 ? 14.999 -8.350 -14.368 1.00 90.50 96 PHE A C 1
ATOM 758 O O . PHE A 1 96 ? 14.463 -8.145 -15.454 1.00 90.50 96 PHE A O 1
ATOM 765 N N . ARG A 1 97 ? 15.395 -9.574 -13.989 1.00 92.75 97 ARG A N 1
ATOM 766 C CA . ARG A 1 97 ? 15.224 -10.764 -14.830 1.00 92.75 97 ARG A CA 1
ATOM 767 C C . ARG A 1 97 ? 13.752 -11.018 -15.150 1.00 92.75 97 ARG A C 1
ATOM 769 O O . ARG A 1 97 ? 13.442 -11.309 -16.299 1.00 92.75 97 ARG A O 1
ATOM 776 N N . GLN A 1 98 ? 12.873 -10.911 -14.157 1.00 93.94 98 GLN A N 1
ATOM 777 C CA . GLN A 1 98 ? 11.440 -11.131 -14.341 1.00 93.94 98 GLN A CA 1
ATOM 778 C C . GLN A 1 98 ? 10.848 -10.128 -15.340 1.00 93.94 98 GLN A C 1
ATOM 780 O O . GLN A 1 98 ? 10.257 -10.536 -16.336 1.00 93.94 98 GLN A O 1
ATOM 785 N N . VAL A 1 99 ? 11.102 -8.832 -15.134 1.00 93.06 99 VAL A N 1
ATOM 786 C CA . VAL A 1 99 ? 10.616 -7.763 -16.024 1.00 93.06 99 VAL A CA 1
ATOM 787 C C . VAL A 1 99 ? 11.196 -7.898 -17.437 1.00 93.06 99 VAL A C 1
ATOM 789 O O . VAL A 1 99 ? 10.484 -7.698 -18.417 1.00 93.06 99 VAL A O 1
ATOM 792 N N . ALA A 1 100 ? 12.469 -8.284 -17.570 1.00 92.88 100 ALA A N 1
ATOM 793 C CA . ALA A 1 100 ? 13.089 -8.509 -18.874 1.00 92.88 100 ALA A CA 1
ATOM 794 C C . ALA A 1 100 ? 12.437 -9.676 -19.636 1.00 92.88 100 ALA A C 1
ATOM 796 O O . ALA A 1 100 ? 12.205 -9.561 -20.836 1.00 92.88 100 ALA A O 1
ATOM 797 N N . ILE A 1 101 ? 12.109 -10.779 -18.954 1.00 92.69 101 ILE A N 1
ATOM 798 C CA . ILE A 1 101 ? 11.410 -11.919 -19.569 1.00 92.69 101 ILE A CA 1
ATOM 799 C C . ILE A 1 101 ? 9.994 -11.517 -19.996 1.00 92.69 101 ILE A C 1
ATOM 801 O O . ILE A 1 101 ? 9.593 -11.820 -21.116 1.00 92.69 101 ILE A O 1
ATOM 805 N N . GLU A 1 102 ? 9.253 -10.808 -19.144 1.00 94.62 102 GLU A N 1
ATOM 806 C CA . GLU A 1 102 ? 7.909 -10.310 -19.474 1.00 94.62 102 GLU A CA 1
ATOM 807 C C . GLU A 1 102 ? 7.929 -9.381 -20.695 1.00 94.62 102 GLU A C 1
ATOM 809 O O . GLU A 1 102 ? 7.088 -9.494 -21.591 1.00 94.62 102 GLU A O 1
ATOM 814 N N . TRP A 1 103 ? 8.931 -8.504 -20.781 1.00 94.19 103 TRP A N 1
ATOM 815 C CA . TRP A 1 103 ? 9.125 -7.639 -21.940 1.00 94.19 103 TRP A CA 1
ATOM 816 C C . TRP A 1 103 ? 9.411 -8.437 -23.221 1.00 94.19 103 TRP A C 1
ATOM 818 O O . TRP A 1 103 ? 8.790 -8.171 -24.248 1.00 94.19 103 TRP A O 1
ATOM 828 N N . LEU A 1 104 ? 10.273 -9.457 -23.164 1.00 94.81 104 LEU A N 1
ATOM 829 C CA . LEU A 1 104 ? 10.556 -10.317 -24.320 1.00 94.81 104 LEU A CA 1
ATOM 830 C C . LEU A 1 104 ? 9.316 -11.083 -24.793 1.00 94.81 104 LEU A C 1
ATOM 832 O O . LEU A 1 104 ? 9.038 -11.105 -25.988 1.00 94.81 104 LEU A O 1
ATOM 836 N N . VAL A 1 105 ? 8.553 -11.672 -23.866 1.00 93.19 105 VAL A N 1
ATOM 837 C CA . VAL A 1 105 ? 7.334 -12.432 -24.192 1.00 93.19 105 VAL A CA 1
ATOM 838 C C . VAL A 1 105 ? 6.258 -11.522 -24.777 1.00 93.19 105 VAL A C 1
ATOM 840 O O . VAL A 1 105 ? 5.594 -11.900 -25.730 1.00 93.19 105 VAL A O 1
ATOM 843 N N . SER A 1 106 ? 6.092 -10.309 -24.244 1.00 94.19 106 SER A N 1
ATOM 844 C CA . SER A 1 106 ? 5.080 -9.369 -24.748 1.00 94.19 106 SER A CA 1
ATOM 845 C C . SER A 1 106 ? 5.394 -8.792 -26.130 1.00 94.19 106 SER A C 1
ATOM 847 O O . SER A 1 106 ? 4.494 -8.281 -26.793 1.00 94.19 106 SER A O 1
ATOM 849 N N . THR A 1 107 ? 6.656 -8.849 -26.556 1.00 92.69 107 THR A N 1
ATOM 850 C CA . THR A 1 107 ? 7.108 -8.293 -27.836 1.00 92.69 107 THR A CA 1
ATOM 851 C C . THR A 1 107 ? 7.464 -9.363 -28.869 1.00 92.69 107 THR A C 1
ATOM 853 O O . THR A 1 107 ? 7.742 -9.004 -30.012 1.00 92.69 107 THR A O 1
ATOM 856 N N . ASP A 1 108 ? 7.443 -10.645 -28.490 1.00 92.62 108 ASP A N 1
ATOM 857 C CA . ASP A 1 108 ? 7.921 -11.790 -29.280 1.00 92.62 108 ASP A CA 1
ATOM 858 C C . ASP A 1 108 ? 9.414 -11.697 -29.663 1.00 92.62 108 ASP A C 1
ATOM 860 O O . ASP A 1 108 ? 9.837 -12.115 -30.744 1.00 92.62 108 ASP A O 1
ATOM 864 N N . TRP A 1 109 ? 10.247 -11.139 -28.776 1.00 90.62 109 TRP A N 1
ATOM 865 C CA . TRP A 1 109 ? 11.687 -11.003 -29.022 1.00 90.62 109 TRP A CA 1
ATOM 866 C C . TRP A 1 109 ? 12.456 -12.252 -28.571 1.00 90.62 109 TRP A C 1
ATOM 868 O O . TRP A 1 109 ? 12.158 -12.833 -27.523 1.00 90.62 109 TRP A O 1
ATOM 878 N N . PRO A 1 110 ? 13.501 -12.665 -29.312 1.00 91.81 110 PRO A N 1
ATOM 879 C CA . PRO A 1 110 ? 14.329 -13.795 -28.916 1.00 91.81 110 PRO A CA 1
ATOM 880 C C . PRO A 1 110 ? 15.129 -13.474 -27.648 1.00 91.81 110 PRO A C 1
ATOM 882 O O . PRO A 1 110 ? 15.622 -12.360 -27.472 1.00 91.81 110 PRO A O 1
ATOM 885 N N . LEU A 1 111 ? 15.361 -14.485 -26.805 1.00 87.94 111 LEU A N 1
ATOM 886 C CA . LEU A 1 111 ? 16.188 -14.373 -25.589 1.00 87.94 111 LEU A CA 1
ATOM 887 C C . LEU A 1 111 ? 17.594 -13.811 -25.862 1.00 87.94 111 LEU A C 1
ATOM 889 O O . LEU A 1 111 ? 18.153 -13.099 -25.027 1.00 87.94 111 LEU A O 1
ATOM 893 N N . GLN A 1 112 ? 18.131 -14.064 -27.058 1.00 89.81 112 GLN A N 1
ATOM 894 C CA . GLN A 1 112 ? 19.421 -13.545 -27.516 1.00 89.81 112 GLN A CA 1
ATOM 895 C C . GLN A 1 112 ? 19.477 -12.004 -27.547 1.00 89.81 112 GLN A C 1
ATOM 897 O O . GLN A 1 112 ? 20.559 -11.424 -27.467 1.00 89.81 112 GLN A O 1
ATOM 902 N N . ALA A 1 113 ? 18.334 -11.310 -27.595 1.00 89.81 113 ALA A N 1
ATOM 903 C CA . ALA A 1 113 ? 18.286 -9.849 -27.551 1.00 89.81 113 ALA A CA 1
ATOM 904 C C . ALA A 1 113 ? 18.938 -9.265 -26.281 1.00 89.81 113 ALA A C 1
ATOM 906 O O . ALA A 1 113 ? 19.559 -8.205 -26.347 1.00 89.81 113 ALA A O 1
ATOM 907 N N . LEU A 1 114 ? 18.882 -9.977 -25.146 1.00 89.69 114 LEU A N 1
ATOM 908 C CA . LEU A 1 114 ? 19.531 -9.557 -23.893 1.00 89.69 114 LEU A CA 1
ATOM 909 C C . LEU A 1 114 ? 21.065 -9.681 -23.938 1.00 89.69 114 LEU A C 1
ATOM 911 O O . LEU A 1 114 ? 21.781 -9.055 -23.148 1.00 89.69 114 LEU A O 1
ATOM 915 N N . GLU A 1 115 ? 21.592 -10.491 -24.854 1.00 91.44 115 GLU A N 1
ATOM 916 C CA . GLU A 1 115 ? 23.031 -10.661 -25.061 1.00 91.44 115 GLU A CA 1
ATOM 917 C C . GLU A 1 115 ? 23.614 -9.590 -25.981 1.00 91.44 115 GLU A C 1
ATOM 919 O O . GLU A 1 115 ? 24.824 -9.355 -25.956 1.00 91.44 115 GLU A O 1
ATOM 924 N N . HIS A 1 116 ? 22.763 -8.903 -26.747 1.00 95.00 116 HIS A N 1
ATOM 925 C CA . HIS A 1 116 ? 23.201 -7.924 -27.725 1.00 95.00 116 HIS A CA 1
ATOM 926 C C . HIS A 1 116 ? 23.965 -6.766 -27.048 1.00 95.00 116 HIS A C 1
ATOM 928 O O . HIS A 1 116 ? 23.455 -6.140 -26.109 1.00 95.00 116 HIS A O 1
ATOM 934 N N . PRO A 1 117 ? 25.176 -6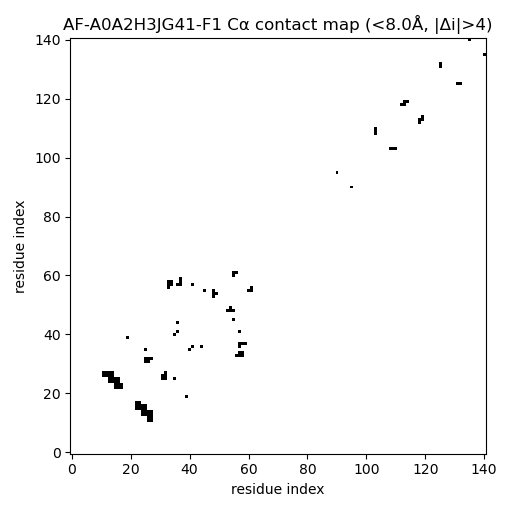.415 -27.525 1.00 94.88 117 PRO A N 1
ATOM 935 C CA . PRO A 1 117 ? 26.025 -5.424 -26.864 1.00 94.88 117 PRO A CA 1
ATOM 936 C C . PRO A 1 117 ? 25.372 -4.039 -26.793 1.00 94.88 117 PRO A C 1
ATOM 938 O O . PRO A 1 117 ? 25.528 -3.341 -25.793 1.00 94.88 117 PRO A O 1
ATOM 941 N N . ALA A 1 118 ? 24.573 -3.655 -27.797 1.00 94.44 118 ALA A N 1
ATOM 942 C CA . ALA A 1 118 ? 23.860 -2.377 -27.772 1.00 94.44 118 ALA A CA 1
ATOM 943 C C . ALA A 1 118 ? 22.794 -2.314 -26.663 1.00 94.44 118 ALA A C 1
ATOM 945 O O . ALA A 1 118 ? 22.653 -1.278 -26.016 1.00 94.44 118 ALA A O 1
ATOM 946 N N . PHE A 1 119 ? 22.096 -3.424 -26.392 1.00 91.50 119 PHE A N 1
ATOM 947 C CA . PHE A 1 119 ? 21.123 -3.494 -25.300 1.00 91.50 119 PHE A CA 1
ATOM 948 C C . PHE A 1 119 ? 21.824 -3.340 -23.945 1.00 91.50 119 PHE A C 1
ATOM 950 O O . PHE A 1 119 ? 21.421 -2.522 -23.120 1.00 91.50 119 PHE A O 1
ATOM 957 N N . ARG A 1 120 ? 22.944 -4.048 -23.742 1.00 93.12 120 ARG A N 1
ATOM 958 C CA . ARG A 1 120 ? 23.756 -3.927 -22.520 1.00 93.12 120 ARG A CA 1
ATOM 959 C C . ARG A 1 120 ? 24.282 -2.505 -22.314 1.00 93.12 120 ARG A C 1
ATOM 961 O O . ARG A 1 120 ? 24.176 -1.980 -21.208 1.00 93.12 120 ARG A O 1
ATOM 968 N N . ASN A 1 121 ? 24.786 -1.866 -23.371 1.00 95.50 121 ASN A N 1
ATOM 969 C CA . ASN A 1 121 ? 25.258 -0.481 -23.314 1.00 95.50 121 ASN A CA 1
ATOM 970 C C . ASN A 1 121 ? 24.128 0.494 -22.955 1.00 95.50 121 ASN A C 1
ATOM 972 O O . ASN A 1 121 ? 24.327 1.366 -22.113 1.00 95.50 121 ASN A O 1
ATOM 976 N N . MET A 1 122 ? 22.931 0.320 -23.525 1.00 94.00 122 MET A N 1
ATOM 977 C CA . MET A 1 122 ? 21.757 1.134 -23.193 1.00 94.00 122 MET A CA 1
ATOM 978 C C . MET A 1 122 ? 21.412 1.048 -21.698 1.00 94.00 122 MET A C 1
ATOM 980 O O . MET A 1 122 ? 21.244 2.079 -21.049 1.00 94.00 122 MET A O 1
ATOM 984 N N . ILE A 1 123 ? 21.377 -0.164 -21.129 1.00 92.94 123 ILE A N 1
ATOM 985 C CA . ILE A 1 123 ? 21.122 -0.365 -19.694 1.00 92.94 123 ILE A CA 1
ATOM 986 C C . ILE A 1 123 ? 22.236 0.248 -18.834 1.00 92.94 123 ILE A C 1
ATOM 988 O O . ILE A 1 123 ? 21.943 0.884 -17.825 1.00 92.94 123 ILE A O 1
ATOM 992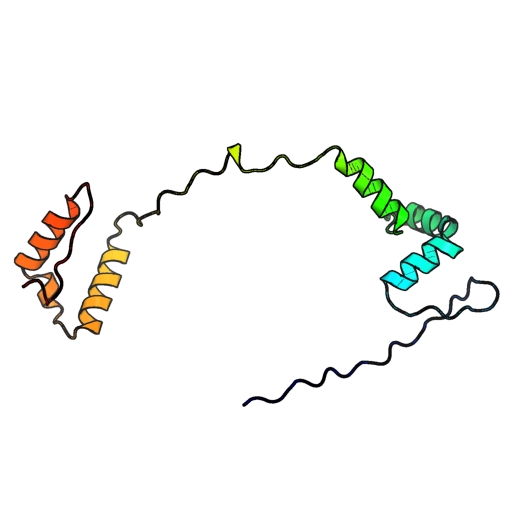 N N . GLN A 1 124 ? 23.506 0.113 -19.228 1.00 92.44 124 GLN A N 1
ATOM 993 C CA . GLN A 1 124 ? 24.627 0.720 -18.498 1.00 92.44 124 GLN A CA 1
ATOM 994 C C . GLN A 1 124 ? 24.564 2.252 -18.481 1.00 92.44 124 GLN A C 1
ATOM 996 O O . GLN A 1 124 ? 24.877 2.857 -17.457 1.00 92.44 124 GLN A O 1
ATOM 1001 N N . ILE A 1 125 ? 24.158 2.878 -19.590 1.00 92.12 125 ILE A N 1
ATOM 1002 C CA . ILE A 1 125 ? 23.950 4.330 -19.669 1.00 92.12 125 ILE A CA 1
ATOM 1003 C C . ILE A 1 125 ? 22.784 4.734 -18.759 1.00 92.12 125 ILE A C 1
ATOM 1005 O O . ILE A 1 125 ? 22.937 5.630 -17.931 1.00 92.12 125 ILE A O 1
ATOM 1009 N N . ALA A 1 126 ? 21.653 4.030 -18.856 1.00 91.75 126 ALA A N 1
ATOM 1010 C CA . ALA A 1 126 ? 20.468 4.275 -18.039 1.00 91.75 126 ALA A CA 1
ATOM 1011 C C . ALA A 1 126 ? 20.744 4.137 -16.530 1.00 91.75 126 ALA A C 1
ATOM 1013 O O . ALA A 1 126 ? 20.316 4.979 -15.746 1.00 91.75 126 ALA A O 1
ATOM 1014 N N . ALA A 1 127 ? 21.509 3.121 -16.118 1.00 88.94 127 ALA A N 1
ATOM 1015 C CA . ALA A 1 127 ? 21.837 2.861 -14.715 1.00 88.94 127 ALA A CA 1
ATOM 1016 C C . ALA A 1 127 ? 22.720 3.946 -14.070 1.00 88.94 127 ALA A C 1
ATOM 1018 O O . ALA A 1 127 ? 22.775 4.043 -12.847 1.00 88.94 127 ALA A O 1
ATOM 1019 N N . ARG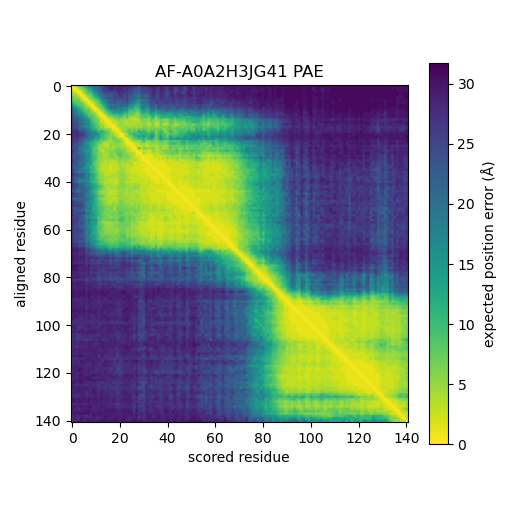 A 1 128 ? 23.421 4.755 -14.875 1.00 88.75 128 ARG A N 1
ATOM 1020 C CA . ARG A 1 128 ? 24.258 5.871 -14.403 1.00 88.75 128 ARG A CA 1
ATOM 1021 C C . ARG A 1 128 ? 23.505 7.204 -14.345 1.00 88.75 128 ARG A C 1
ATOM 1023 O O . ARG A 1 128 ? 24.081 8.193 -13.898 1.00 88.75 128 ARG A O 1
ATOM 1030 N N . ALA A 1 129 ? 22.257 7.258 -14.812 1.00 88.31 129 ALA A N 1
ATOM 1031 C CA . ALA A 1 129 ? 21.486 8.493 -14.847 1.00 88.31 129 ALA A CA 1
ATOM 1032 C C . ALA A 1 129 ? 21.079 8.933 -13.431 1.00 88.31 129 ALA A C 1
ATOM 1034 O O . ALA A 1 129 ? 20.481 8.173 -12.675 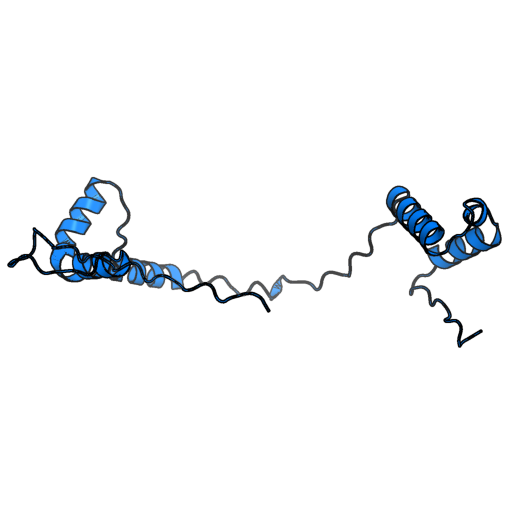1.00 88.31 129 ALA A O 1
ATOM 1035 N N . THR A 1 130 ? 21.380 10.182 -13.079 1.00 81.19 130 THR A N 1
ATOM 1036 C CA . THR A 1 130 ? 21.071 10.766 -11.762 1.00 81.19 130 THR A CA 1
ATOM 1037 C C . THR A 1 130 ? 19.687 11.408 -11.699 1.00 81.19 130 THR A C 1
ATOM 1039 O O . THR A 1 130 ? 19.091 11.483 -10.629 1.00 81.19 130 THR A O 1
ATOM 1042 N N . THR A 1 131 ? 19.162 11.861 -12.836 1.00 78.06 131 THR A N 1
ATOM 1043 C CA . THR A 1 131 ? 17.908 12.625 -12.944 1.00 78.06 131 THR A CA 1
ATOM 1044 C C . THR A 1 131 ? 16.780 11.851 -13.638 1.00 78.06 131 THR A C 1
ATOM 1046 O O . THR A 1 131 ? 15.723 12.417 -13.905 1.00 78.06 131 THR A O 1
ATOM 1049 N N . GLY A 1 132 ? 16.984 10.553 -13.899 1.00 79.19 132 GLY A N 1
ATOM 1050 C CA . GLY A 1 132 ? 16.055 9.687 -14.634 1.00 79.19 132 GLY A CA 1
ATOM 1051 C C . GLY A 1 132 ? 16.411 9.520 -16.117 1.00 79.19 132 GLY A C 1
ATOM 1052 O O . GLY A 1 132 ? 17.360 10.119 -16.619 1.00 79.19 132 GLY A O 1
ATOM 1053 N N . VAL A 1 133 ? 15.661 8.665 -16.820 1.00 87.25 133 VAL A N 1
ATOM 1054 C CA . VAL A 1 133 ? 15.896 8.313 -18.233 1.00 87.25 133 VAL A CA 1
ATOM 1055 C C . VAL A 1 133 ? 14.664 8.669 -19.061 1.00 87.25 133 VAL A C 1
ATOM 1057 O O . VAL A 1 133 ? 13.558 8.247 -18.735 1.00 87.25 133 VAL A O 1
ATOM 1060 N N . SER A 1 134 ? 14.855 9.425 -20.145 1.00 88.31 134 SER A N 1
ATOM 1061 C CA . SER A 1 134 ? 13.797 9.736 -21.114 1.00 88.31 134 SER A CA 1
ATOM 1062 C C . SER A 1 134 ? 13.839 8.733 -22.268 1.00 88.31 134 SER A C 1
ATOM 1064 O O . SER A 1 134 ? 14.836 8.665 -22.987 1.00 88.31 134 SER A O 1
ATOM 1066 N N . ILE A 1 135 ? 12.780 7.935 -22.428 1.00 89.56 135 ILE A N 1
ATOM 1067 C CA . ILE A 1 135 ? 12.667 6.936 -23.499 1.00 89.56 135 ILE A CA 1
ATOM 1068 C C . ILE A 1 135 ? 11.904 7.571 -24.674 1.00 89.56 135 ILE A C 1
ATOM 1070 O O . ILE A 1 135 ? 10.753 7.976 -24.484 1.00 89.56 135 ILE A O 1
ATOM 1074 N N . PRO A 1 136 ? 12.504 7.679 -25.874 1.00 86.69 136 PRO A N 1
ATOM 1075 C CA . PRO A 1 136 ? 11.844 8.284 -27.025 1.00 86.69 136 PRO A CA 1
ATOM 1076 C C . PRO A 1 136 ? 10.656 7.436 -27.495 1.00 86.69 136 PRO A C 1
ATOM 1078 O O . PRO A 1 136 ? 10.706 6.206 -27.496 1.00 86.69 136 PRO A O 1
ATOM 1081 N N . ASN A 1 137 ? 9.580 8.098 -27.924 1.00 89.75 137 ASN A N 1
ATOM 1082 C CA . ASN A 1 137 ? 8.428 7.440 -28.543 1.00 89.75 137 ASN A CA 1
ATOM 1083 C C . ASN A 1 137 ? 8.614 7.357 -30.073 1.00 89.75 137 ASN A C 1
ATOM 1085 O O . ASN A 1 137 ? 9.302 8.188 -30.658 1.00 89.75 137 ASN A O 1
ATOM 1089 N N . ARG A 1 138 ? 7.920 6.430 -30.746 1.00 83.00 138 ARG A N 1
ATOM 1090 C CA . ARG A 1 138 ? 7.943 6.199 -32.208 1.00 83.00 138 ARG A CA 1
ATOM 1091 C C . ARG A 1 138 ? 7.721 7.456 -33.059 1.00 83.00 138 ARG A C 1
ATOM 1093 O O . ARG A 1 138 ? 8.081 7.475 -34.222 1.00 83.00 138 ARG A O 1
ATOM 1100 N N . LYS A 1 139 ? 7.066 8.487 -32.517 1.00 82.19 139 LYS A N 1
ATOM 1101 C CA . LYS A 1 139 ? 6.819 9.759 -33.222 1.00 82.19 139 LYS A CA 1
ATOM 1102 C C . LYS A 1 139 ? 8.007 10.731 -33.184 1.00 82.19 139 LYS A C 1
ATOM 1104 O O . LYS A 1 139 ? 7.948 11.759 -33.843 1.00 82.19 139 LYS A O 1
ATOM 1109 N N . GLN A 1 140 ? 9.016 10.456 -32.360 1.00 73.69 140 GLN A N 1
ATOM 1110 C CA . GLN A 1 140 ? 10.188 11.313 -32.142 1.00 73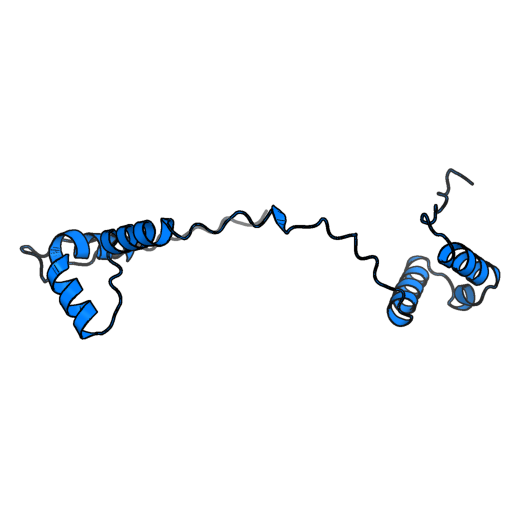.69 140 GLN A CA 1
ATOM 1111 C C . GLN A 1 140 ? 11.451 10.782 -32.842 1.00 73.69 140 GLN A C 1
ATOM 1113 O O . GLN A 1 140 ? 12.501 11.411 -32.740 1.00 73.69 140 GLN A O 1
ATOM 1118 N N . THR A 1 141 ? 11.337 9.641 -33.524 1.00 53.03 141 THR A N 1
ATOM 1119 C CA . THR A 1 141 ? 12.349 9.004 -34.380 1.00 53.03 141 THR A CA 1
ATOM 1120 C C . THR A 1 141 ? 11.881 9.047 -35.821 1.00 53.03 141 THR A C 1
ATOM 1122 O O . THR A 1 141 ? 12.691 9.430 -36.687 1.00 53.03 141 THR A O 1
#

Foldseek 3Di:
DDDDDDPPPDPQDWAFDPPDDPRDTWGPDPLRVLQVCVVPPVPVQVVVCVVVVHDDPRPVSVVVVVVVCVVVDDDPCVVVDDDPDPCPDPDDPVVVVVVVVVVCVVVVHDPCVCVDVVNVVVVVVQVPDPPHDDDDDPVRD

Mean predicted aligned error: 17.74 Å

Radius of gyration: 34.24 Å; Cα contacts (8 Å, |Δi|>4): 61; chains: 1; bounding box: 74×31×75 Å

Sequence (141 aa):
MPPMLSRRIMAQKNATCASSAGNKSVINEATTIRRHLQAVHSGTYHEWAAKNNFKSMLPNDIEKQKEVKQSDKQTQLDPHLHKRSECIPPYSHLAFRQV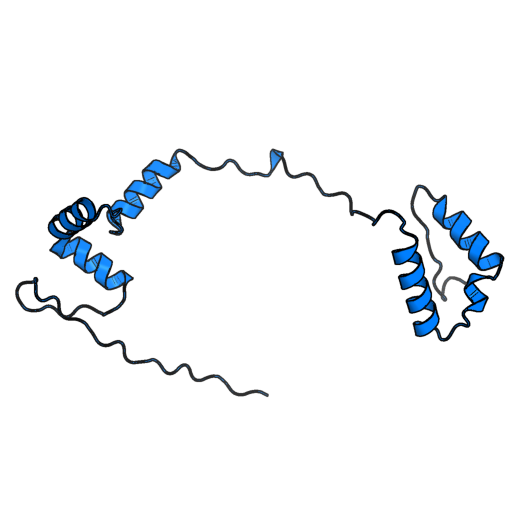AIEWLVSTDWPLQALEHPAFRNMIQIAARATTGVSIPNRKQT

Secondary structure (DSSP, 8-state):
-PPP-------PPPEE-TTSTT--EE---HHHHHHHHHHHSHHHHHHHHHHTTPPP--HHHHHHHHHHHTTS----SGGG-------PPPP-HHHHHHHHHHHHHHHT--GGGGG-HHHHHHHHHHHT-SS--PPPPTT--

pLDDT: mean 80.43, std 14.88, range [36.12, 95.5]